Protein AF-A0A960UH60-F1 (afdb_monomer)

Structure (mmCIF, N/CA/C/O backbone):
data_AF-A0A960UH60-F1
#
_entry.id   AF-A0A960UH60-F1
#
loop_
_atom_site.group_PDB
_atom_site.id
_atom_site.type_symbol
_atom_site.label_atom_id
_atom_site.label_alt_id
_atom_site.label_comp_id
_atom_site.label_asym_id
_atom_site.label_entity_id
_atom_site.label_seq_id
_atom_site.pdbx_PDB_ins_code
_atom_site.Cartn_x
_atom_site.Cartn_y
_atom_site.Cartn_z
_atom_site.occupancy
_atom_site.B_iso_or_equiv
_atom_site.auth_seq_id
_atom_site.auth_comp_id
_atom_site.auth_asym_id
_atom_site.auth_atom_id
_atom_site.pdbx_PDB_model_num
ATOM 1 N N . MET A 1 1 ? 75.492 -1.995 9.303 1.00 36.91 1 MET A N 1
ATOM 2 C CA . MET A 1 1 ? 74.364 -1.458 10.101 1.00 36.91 1 MET A CA 1
ATOM 3 C C . MET A 1 1 ? 73.262 -1.035 9.140 1.00 36.91 1 MET A C 1
ATOM 5 O O . MET A 1 1 ? 73.448 -0.056 8.434 1.00 36.91 1 MET A O 1
ATOM 9 N N . ILE A 1 2 ? 72.169 -1.796 9.046 1.00 34.62 2 ILE A N 1
ATOM 10 C CA . ILE A 1 2 ? 71.056 -1.529 8.116 1.00 34.62 2 ILE A CA 1
ATOM 11 C C . ILE A 1 2 ? 69.836 -1.136 8.954 1.00 34.62 2 ILE A C 1
ATOM 13 O O . ILE A 1 2 ? 69.448 -1.869 9.859 1.00 34.62 2 ILE A O 1
ATOM 17 N N . ARG A 1 3 ? 69.278 0.052 8.695 1.00 46.59 3 ARG A N 1
ATOM 18 C CA . ARG A 1 3 ? 68.086 0.591 9.367 1.00 46.59 3 ARG A CA 1
ATOM 19 C C . ARG A 1 3 ? 66.871 0.384 8.462 1.00 46.59 3 ARG A C 1
ATOM 21 O O . ARG A 1 3 ? 66.821 0.969 7.386 1.00 46.59 3 ARG A O 1
ATOM 28 N N . PHE A 1 4 ? 65.899 -0.408 8.907 1.00 36.84 4 PHE A N 1
ATOM 29 C CA . PHE A 1 4 ? 64.590 -0.526 8.262 1.00 36.84 4 PHE A CA 1
ATOM 30 C C . PHE A 1 4 ? 63.657 0.572 8.791 1.00 36.84 4 PHE A C 1
ATOM 32 O O . PHE A 1 4 ? 63.508 0.731 10.002 1.00 36.84 4 PHE A O 1
ATOM 39 N N . ARG A 1 5 ? 63.050 1.350 7.889 1.00 52.09 5 ARG A N 1
ATOM 40 C CA . ARG A 1 5 ? 61.977 2.300 8.210 1.00 52.09 5 ARG A CA 1
ATOM 41 C C . ARG A 1 5 ? 60.635 1.621 7.952 1.00 52.09 5 ARG A C 1
ATOM 43 O O . ARG A 1 5 ? 60.398 1.134 6.852 1.00 52.09 5 ARG A O 1
ATOM 50 N N . LEU A 1 6 ? 59.784 1.593 8.972 1.00 39.56 6 LEU A N 1
ATOM 51 C CA . LEU A 1 6 ? 58.415 1.093 8.907 1.00 39.56 6 LEU A CA 1
ATOM 52 C C . LEU A 1 6 ? 57.520 2.193 8.310 1.00 39.56 6 LEU A C 1
ATOM 54 O O . LEU A 1 6 ? 57.426 3.278 8.881 1.00 39.56 6 LEU A O 1
ATOM 58 N N . ALA A 1 7 ? 56.902 1.937 7.156 1.00 50.19 7 ALA A N 1
ATOM 59 C CA . ALA A 1 7 ? 55.887 2.813 6.576 1.00 50.19 7 ALA A CA 1
ATOM 60 C C . ALA A 1 7 ? 54.503 2.356 7.059 1.00 50.19 7 ALA A C 1
ATOM 62 O O . ALA A 1 7 ? 54.082 1.235 6.782 1.00 50.19 7 ALA A O 1
ATOM 63 N N . LEU A 1 8 ? 53.818 3.219 7.808 1.00 46.91 8 LEU A N 1
ATOM 64 C CA . LEU A 1 8 ? 52.445 3.015 8.256 1.00 46.91 8 LEU A CA 1
ATOM 65 C C . LEU A 1 8 ? 51.498 3.373 7.100 1.00 46.91 8 LEU A C 1
ATOM 67 O O . LEU A 1 8 ? 51.346 4.547 6.769 1.00 46.91 8 LEU A O 1
ATOM 71 N N . PHE A 1 9 ? 50.877 2.375 6.472 1.00 51.97 9 PHE A N 1
ATOM 72 C CA . PHE A 1 9 ? 49.783 2.596 5.524 1.00 51.97 9 PHE A CA 1
ATOM 73 C C . PHE A 1 9 ? 48.477 2.766 6.306 1.00 51.97 9 PHE A C 1
ATOM 75 O O . PHE A 1 9 ? 47.955 1.806 6.866 1.00 51.97 9 PHE A O 1
ATOM 82 N N . ALA A 1 10 ? 47.951 3.990 6.350 1.00 53.03 10 ALA A N 1
ATOM 83 C CA . ALA A 1 10 ? 46.587 4.246 6.793 1.00 53.03 10 ALA A CA 1
ATOM 84 C C . ALA A 1 10 ? 45.628 3.886 5.647 1.00 53.03 10 ALA A C 1
ATOM 86 O O . ALA A 1 10 ? 45.515 4.623 4.667 1.00 53.03 10 ALA A O 1
ATOM 87 N N . THR A 1 11 ? 44.969 2.733 5.734 1.00 57.50 11 THR A N 1
ATOM 88 C CA . THR A 1 11 ? 43.892 2.351 4.817 1.00 57.50 11 THR A CA 1
ATOM 89 C C . THR A 1 11 ? 42.606 3.071 5.214 1.00 57.50 11 THR A C 1
ATOM 91 O O . THR A 1 11 ? 41.972 2.757 6.218 1.00 57.50 11 THR A O 1
ATOM 94 N N . LEU A 1 12 ? 42.215 4.058 4.408 1.00 56.78 12 LEU A N 1
ATOM 95 C CA . LEU A 1 12 ? 40.880 4.645 4.439 1.00 56.78 12 LEU A CA 1
ATOM 96 C C . LEU A 1 12 ? 39.902 3.599 3.880 1.00 56.78 12 LEU A C 1
ATOM 98 O O . LEU A 1 12 ? 39.851 3.376 2.671 1.00 56.78 12 LEU A O 1
ATOM 102 N N . ALA A 1 13 ? 39.176 2.905 4.755 1.00 56.91 13 ALA A N 1
ATOM 103 C CA . ALA A 1 13 ? 38.117 1.991 4.346 1.00 56.91 13 ALA A CA 1
ATOM 104 C C . ALA A 1 13 ? 36.943 2.810 3.788 1.00 56.91 13 ALA A C 1
ATOM 106 O O . ALA A 1 13 ? 36.141 3.362 4.540 1.00 56.91 13 ALA A O 1
ATOM 107 N N . LEU A 1 14 ? 36.860 2.913 2.460 1.00 57.56 14 LEU A N 1
ATOM 108 C CA . LEU A 1 14 ? 35.651 3.352 1.774 1.00 57.56 14 LEU A CA 1
ATOM 109 C C . LEU A 1 14 ? 34.595 2.268 2.029 1.00 57.56 14 LEU A C 1
ATOM 111 O O . LEU A 1 14 ? 34.681 1.170 1.480 1.00 57.56 14 LEU A O 1
ATOM 115 N N . VAL A 1 15 ? 33.648 2.538 2.925 1.00 60.16 15 VAL A N 1
ATOM 116 C CA . VAL A 1 15 ? 32.509 1.647 3.152 1.00 60.16 15 VAL A CA 1
ATOM 117 C C . VAL A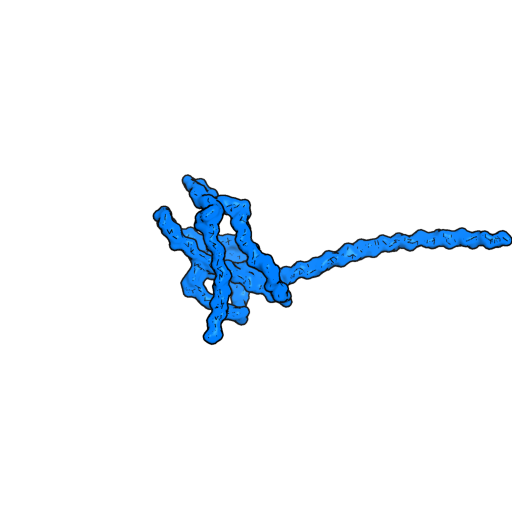 1 15 ? 31.684 1.658 1.869 1.00 60.16 15 VAL A C 1
ATOM 119 O O . VAL A 1 15 ? 30.989 2.626 1.572 1.00 60.16 15 VAL A O 1
ATOM 122 N N . TRP A 1 16 ? 31.824 0.605 1.065 1.00 58.47 16 TRP A N 1
ATOM 123 C CA . TRP A 1 16 ? 30.976 0.370 -0.093 1.00 58.47 16 TRP A CA 1
ATOM 124 C C . TRP A 1 16 ? 29.599 -0.023 0.432 1.00 58.47 16 TRP A C 1
ATOM 126 O O . TRP A 1 16 ? 29.351 -1.187 0.742 1.00 58.47 16 TRP A O 1
ATOM 136 N N . SER A 1 17 ? 28.705 0.950 0.581 1.00 60.72 17 SER A N 1
ATOM 137 C CA . SER A 1 17 ? 27.295 0.636 0.772 1.00 60.72 17 SER A CA 1
ATOM 138 C C . SER A 1 17 ? 26.781 0.037 -0.536 1.00 60.72 17 SER A C 1
ATOM 140 O O . SER A 1 17 ? 26.910 0.690 -1.577 1.00 60.72 17 SER A O 1
ATOM 142 N N . PRO A 1 18 ? 26.235 -1.191 -0.542 1.00 60.06 18 PRO A N 1
ATOM 143 C CA . PRO A 1 18 ? 25.518 -1.666 -1.713 1.00 60.06 18 PRO A CA 1
ATOM 144 C C . PRO A 1 18 ? 24.395 -0.666 -2.007 1.00 60.06 18 PRO A C 1
ATOM 146 O O . PRO A 1 18 ? 23.677 -0.243 -1.099 1.00 60.06 18 PRO A O 1
ATOM 149 N N . ALA A 1 19 ? 24.284 -0.235 -3.262 1.00 66.88 19 ALA A N 1
ATOM 150 C CA . ALA A 1 19 ? 23.143 0.559 -3.685 1.00 66.88 19 ALA A CA 1
ATOM 151 C C . ALA A 1 19 ? 21.892 -0.313 -3.513 1.00 66.88 19 ALA A C 1
ATOM 153 O O . ALA A 1 19 ? 21.798 -1.377 -4.122 1.00 66.88 19 ALA A O 1
ATOM 154 N N . HIS A 1 20 ? 20.973 0.102 -2.641 1.00 66.50 20 HIS A N 1
ATOM 155 C CA . HIS A 1 20 ? 19.649 -0.509 -2.579 1.00 66.50 20 HIS A CA 1
ATOM 156 C C . HIS A 1 20 ? 18.918 -0.197 -3.887 1.00 66.50 20 HIS A C 1
ATOM 158 O O . HIS A 1 20 ? 19.058 0.912 -4.408 1.00 66.50 20 HIS A O 1
ATOM 164 N N . ALA A 1 21 ? 18.161 -1.164 -4.407 1.00 76.38 21 ALA A N 1
ATOM 165 C CA . ALA A 1 21 ? 17.336 -0.956 -5.588 1.00 76.38 21 ALA A CA 1
ATOM 166 C C . ALA A 1 21 ? 16.431 0.268 -5.384 1.00 76.38 21 ALA A C 1
ATOM 168 O O . ALA A 1 21 ? 15.834 0.436 -4.313 1.00 76.38 21 ALA A O 1
ATOM 169 N N . ALA A 1 22 ? 16.341 1.133 -6.391 1.00 88.12 22 ALA A N 1
ATOM 170 C CA . ALA A 1 22 ? 15.445 2.274 -6.336 1.00 88.12 22 ALA A CA 1
ATOM 171 C C . ALA A 1 22 ? 14.010 1.747 -6.392 1.00 88.12 22 ALA A C 1
ATOM 173 O O . ALA A 1 22 ? 13.591 1.181 -7.400 1.00 88.12 22 ALA A O 1
ATOM 174 N N . LEU A 1 23 ? 13.267 1.905 -5.296 1.00 90.94 23 LEU A N 1
ATOM 175 C CA . LEU A 1 23 ? 11.894 1.435 -5.162 1.00 90.94 23 LEU A CA 1
ATOM 176 C C . LEU A 1 23 ? 10.939 2.626 -5.181 1.00 90.94 23 LEU A C 1
ATOM 178 O O . LEU A 1 23 ? 11.023 3.518 -4.339 1.00 90.94 23 LEU A O 1
ATOM 182 N N . SER A 1 24 ? 10.017 2.625 -6.134 1.00 93.25 24 SER A N 1
ATOM 183 C CA . SER A 1 24 ? 8.855 3.510 -6.146 1.00 93.25 24 SER A CA 1
ATOM 184 C C . SER A 1 24 ? 7.635 2.733 -5.671 1.00 93.25 24 SER A C 1
ATOM 186 O O . SER A 1 24 ? 7.401 1.612 -6.125 1.00 93.25 24 SER A O 1
ATOM 188 N N . VAL A 1 25 ? 6.864 3.342 -4.774 1.00 94.69 25 VAL A N 1
ATOM 189 C CA . VAL A 1 25 ? 5.633 2.777 -4.215 1.00 94.69 25 VAL A CA 1
ATOM 190 C C . VAL A 1 25 ? 4.515 3.789 -4.399 1.00 94.69 25 VAL A C 1
ATOM 192 O O . VAL A 1 25 ? 4.700 4.970 -4.104 1.00 94.69 25 VAL A O 1
ATOM 195 N N . TRP A 1 26 ? 3.373 3.329 -4.890 1.00 97.31 26 TRP A N 1
ATOM 196 C CA . TRP A 1 26 ? 2.144 4.114 -4.951 1.00 97.31 26 TRP A CA 1
ATOM 197 C C . TRP A 1 26 ? 0.937 3.210 -4.734 1.00 97.31 26 TRP A C 1
ATOM 199 O O . TRP A 1 26 ? 1.075 1.991 -4.622 1.00 97.31 26 TRP A O 1
ATOM 209 N N . ALA A 1 27 ? -0.245 3.810 -4.648 1.00 97.62 27 ALA A N 1
ATOM 210 C CA . ALA A 1 27 ? -1.483 3.078 -4.455 1.00 97.62 27 ALA A CA 1
ATOM 211 C C . ALA A 1 27 ? -2.537 3.448 -5.498 1.00 97.62 27 ALA A C 1
ATOM 213 O O . ALA A 1 27 ? -2.538 4.548 -6.052 1.00 97.62 27 ALA A O 1
ATOM 214 N N . LEU A 1 28 ? -3.434 2.501 -5.746 1.00 96.56 28 LEU A N 1
ATOM 215 C CA . LEU A 1 28 ? -4.557 2.598 -6.675 1.00 96.56 28 LEU A CA 1
ATOM 216 C C . LEU A 1 28 ? -5.842 2.161 -5.966 1.00 96.56 28 LEU A C 1
ATOM 218 O O . LEU A 1 28 ? -5.801 1.451 -4.958 1.00 96.56 28 LEU A O 1
ATOM 222 N N . GLY A 1 29 ? -6.986 2.525 -6.545 1.00 95.69 29 GLY A N 1
ATOM 223 C CA . GLY A 1 29 ? -8.260 1.906 -6.185 1.00 95.69 29 GLY A CA 1
ATOM 224 C C . GLY A 1 29 ? -8.274 0.414 -6.528 1.00 95.69 29 GLY A C 1
ATOM 225 O O . GLY A 1 29 ? -7.605 -0.032 -7.457 1.00 95.69 29 GLY A O 1
ATOM 226 N N . ASP A 1 30 ? -9.058 -0.367 -5.795 1.00 94.56 30 ASP A N 1
ATOM 227 C CA . ASP A 1 30 ? -9.217 -1.812 -6.009 1.00 94.56 30 ASP A CA 1
ATOM 228 C C . ASP A 1 30 ? -9.794 -2.177 -7.386 1.00 94.56 30 ASP A C 1
ATOM 230 O O . ASP A 1 30 ? -9.485 -3.234 -7.930 1.00 94.56 30 ASP A O 1
ATOM 234 N N . SER A 1 31 ? -10.585 -1.281 -7.972 1.00 94.06 31 SER A N 1
ATOM 235 C CA . SER A 1 31 ? -11.204 -1.460 -9.289 1.00 94.06 31 SER A CA 1
ATOM 236 C C . SER A 1 31 ? -10.287 -1.101 -10.468 1.00 94.06 31 SER A C 1
ATOM 238 O O . SER A 1 31 ? -10.649 -1.355 -11.617 1.00 94.06 31 SER A O 1
ATOM 240 N N . GLU A 1 32 ? -9.117 -0.511 -10.211 1.00 92.38 32 GLU A N 1
ATOM 241 C CA . GLU A 1 32 ? -8.160 -0.139 -11.255 1.00 92.38 32 GLU A CA 1
ATOM 242 C C . GLU A 1 32 ? -7.323 -1.346 -11.694 1.00 92.38 32 GLU A C 1
ATOM 244 O O . GLU A 1 32 ? -7.106 -2.293 -10.935 1.00 92.38 32 GLU A O 1
ATOM 249 N N . LYS A 1 33 ? -6.820 -1.324 -12.931 1.00 92.44 33 LYS A N 1
ATOM 250 C CA . LYS A 1 33 ? -5.862 -2.328 -13.409 1.00 92.44 33 LYS A CA 1
ATOM 251 C C . LYS A 1 33 ? -4.589 -1.663 -13.887 1.00 92.44 33 LYS A C 1
ATOM 253 O O . LYS A 1 33 ? -4.618 -0.750 -14.708 1.00 92.44 33 LYS A O 1
ATOM 258 N N . LEU A 1 34 ? -3.465 -2.135 -13.356 1.00 93.19 34 LEU A N 1
ATOM 259 C CA . LEU A 1 34 ? -2.151 -1.587 -13.643 1.00 93.19 34 LEU A CA 1
ATOM 260 C C . LEU A 1 34 ? -1.462 -2.431 -14.711 1.00 93.19 34 LEU A C 1
ATOM 262 O O . LEU A 1 34 ? -1.154 -3.590 -14.471 1.00 93.19 34 LEU A O 1
ATOM 266 N N . HIS A 1 35 ? -1.191 -1.854 -15.877 1.00 92.75 35 HIS A N 1
ATOM 267 C CA . HIS A 1 35 ? -0.365 -2.512 -16.889 1.00 92.75 35 HIS A CA 1
ATOM 268 C C . HIS A 1 35 ? 1.122 -2.510 -16.458 1.00 92.75 35 HIS A C 1
ATOM 270 O O . HIS A 1 35 ? 1.546 -1.555 -15.800 1.00 92.75 35 HIS A O 1
ATOM 276 N N . PRO A 1 36 ? 1.953 -3.511 -16.823 1.00 90.38 36 PRO A N 1
ATOM 277 C CA . PRO A 1 36 ? 3.356 -3.569 -16.387 1.00 90.38 36 PRO A CA 1
ATOM 278 C C . PRO A 1 36 ? 4.192 -2.320 -16.727 1.00 90.38 36 PRO A C 1
ATOM 280 O O . PRO A 1 36 ? 5.104 -1.949 -15.981 1.00 90.38 36 PRO A O 1
ATOM 283 N N . ASP A 1 37 ? 3.873 -1.648 -17.836 1.00 90.94 37 ASP A N 1
ATOM 284 C CA . ASP A 1 37 ? 4.557 -0.432 -18.299 1.00 90.94 37 ASP A CA 1
ATOM 285 C C . ASP A 1 37 ? 3.952 0.882 -17.768 1.00 90.94 37 ASP A C 1
ATOM 287 O O . ASP A 1 37 ? 4.483 1.956 -18.061 1.00 90.94 37 ASP A O 1
ATOM 291 N N . ALA A 1 38 ? 2.879 0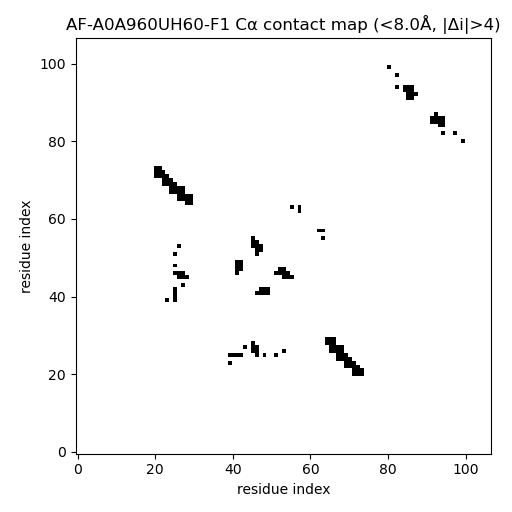.819 -16.969 1.00 92.69 38 ALA A N 1
ATOM 292 C CA . ALA A 1 38 ? 2.135 1.996 -16.527 1.00 92.69 38 ALA A CA 1
ATOM 293 C C . ALA A 1 38 ? 3.053 3.005 -15.826 1.00 92.69 38 ALA A C 1
ATOM 295 O O . ALA A 1 38 ? 3.921 2.622 -15.047 1.00 92.69 38 ALA A O 1
ATOM 296 N N . ALA A 1 39 ? 2.904 4.302 -16.080 1.00 92.12 39 ALA A N 1
ATOM 297 C CA . ALA A 1 39 ? 3.755 5.307 -15.444 1.00 92.12 39 ALA A CA 1
ATOM 298 C C . ALA A 1 39 ? 3.555 5.345 -13.916 1.00 92.12 39 ALA A C 1
ATOM 300 O O . ALA A 1 39 ? 2.492 4.997 -13.408 1.00 92.12 39 ALA A O 1
ATOM 301 N N . TYR A 1 40 ? 4.583 5.789 -13.185 1.00 94.00 40 TYR A N 1
ATOM 302 C CA . TYR A 1 40 ? 4.425 6.108 -11.766 1.00 94.00 40 TYR A CA 1
ATOM 303 C C . TYR A 1 40 ? 3.408 7.240 -11.609 1.00 94.00 40 TYR A C 1
ATOM 305 O O . TYR A 1 40 ? 3.513 8.267 -12.287 1.00 94.00 40 TYR A O 1
ATOM 313 N N . GLU A 1 41 ? 2.467 7.068 -10.687 1.00 95.12 41 GLU A N 1
ATOM 314 C CA . GLU A 1 41 ? 1.468 8.075 -10.367 1.00 95.12 41 GLU A CA 1
ATOM 315 C C . GLU A 1 41 ? 1.770 8.692 -8.999 1.00 95.12 41 GLU A C 1
ATOM 317 O O . GLU A 1 41 ? 1.683 8.041 -7.959 1.00 95.12 41 GLU A O 1
ATOM 322 N N . ALA A 1 42 ? 2.154 9.972 -9.001 1.00 96.69 42 ALA A N 1
ATOM 323 C CA . ALA A 1 42 ? 2.532 10.674 -7.777 1.00 96.69 42 ALA A CA 1
ATOM 324 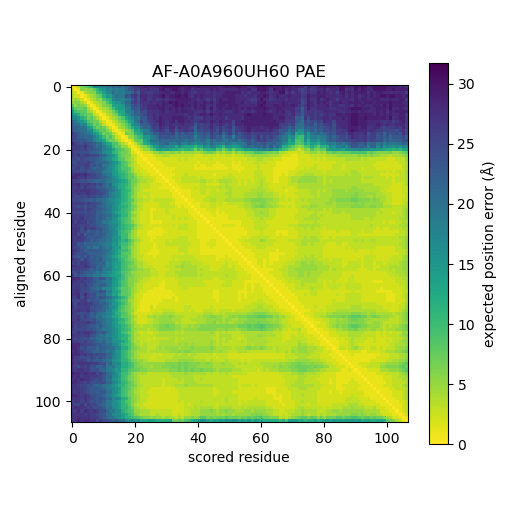C C . ALA A 1 42 ? 1.342 10.917 -6.839 1.00 96.69 42 ALA A C 1
ATOM 326 O O . ALA A 1 42 ? 1.531 11.008 -5.629 1.00 96.69 42 ALA A O 1
ATOM 327 N N . SER A 1 43 ? 0.132 11.033 -7.381 1.00 97.12 43 SER A N 1
ATOM 328 C CA . SER A 1 43 ? -1.103 11.179 -6.616 1.00 97.12 43 SER A CA 1
ATOM 329 C C . SER A 1 43 ? -2.320 10.855 -7.476 1.00 97.12 43 SER A C 1
ATOM 331 O O . SER A 1 43 ? -2.313 11.082 -8.685 1.00 97.12 43 SER A O 1
ATOM 333 N N . ASN A 1 44 ? -3.377 10.363 -6.835 1.00 95.94 44 ASN A N 1
ATOM 334 C CA . ASN A 1 44 ? -4.688 10.137 -7.433 1.00 95.94 44 ASN A CA 1
ATOM 335 C C . ASN A 1 44 ? -5.790 10.322 -6.381 1.00 95.94 44 ASN A C 1
ATOM 337 O O . ASN A 1 44 ? -5.557 10.848 -5.295 1.00 95.94 44 ASN A O 1
ATOM 341 N N . ARG A 1 45 ? -7.023 9.917 -6.698 1.00 95.31 45 ARG A N 1
ATOM 342 C CA . ARG A 1 45 ? -8.161 10.039 -5.774 1.00 95.31 45 ARG A CA 1
ATOM 343 C C . ARG A 1 45 ? -7.972 9.262 -4.460 1.00 95.31 45 ARG A C 1
ATOM 345 O O . ARG A 1 45 ? -8.577 9.642 -3.462 1.00 95.31 45 ARG A O 1
ATOM 352 N N . PHE A 1 46 ? -7.194 8.183 -4.471 1.00 96.50 46 PHE A N 1
ATOM 353 C CA . PHE A 1 46 ? -6.971 7.308 -3.319 1.00 96.50 46 PHE A CA 1
ATOM 354 C C . PHE A 1 46 ? -5.612 7.550 -2.658 1.00 96.50 46 PHE A C 1
ATOM 356 O O . PHE A 1 46 ? -5.496 7.343 -1.456 1.00 96.50 46 PHE A O 1
ATOM 363 N N . TRP A 1 47 ? -4.608 7.984 -3.423 1.00 97.75 47 TRP A N 1
ATOM 364 C CA . TRP A 1 47 ? -3.203 8.086 -3.028 1.00 97.75 47 TRP A CA 1
ATOM 365 C C . TRP A 1 47 ? -2.686 9.525 -3.052 1.00 97.75 47 TRP A C 1
ATOM 367 O O . TRP A 1 47 ? -2.834 10.235 -4.047 1.00 97.75 47 TRP A O 1
ATOM 377 N N . ASP A 1 48 ? -1.974 9.918 -2.002 1.00 97.94 48 ASP A N 1
ATOM 378 C CA . ASP A 1 48 ? -1.128 11.110 -1.990 1.00 97.94 48 ASP A CA 1
ATOM 379 C C . ASP A 1 48 ? 0.330 10.703 -1.752 1.00 97.94 48 ASP A C 1
ATOM 381 O O . ASP A 1 48 ? 0.720 10.377 -0.631 1.00 97.94 48 ASP A O 1
ATOM 385 N N . GLY A 1 49 ? 1.157 10.749 -2.799 1.00 96.81 49 GLY A N 1
ATOM 386 C CA . GLY A 1 49 ? 2.576 10.404 -2.718 1.00 96.81 49 GLY A CA 1
ATOM 387 C C . GLY A 1 49 ? 3.439 11.427 -1.984 1.00 96.81 49 GLY A C 1
ATOM 388 O O . GLY A 1 49 ? 4.563 11.095 -1.614 1.00 96.81 49 GLY A O 1
ATOM 389 N N . GLY A 1 50 ? 2.939 12.641 -1.727 1.00 96.81 50 GLY A N 1
ATOM 390 C CA . GLY A 1 50 ? 3.637 13.625 -0.897 1.00 96.81 50 GLY A CA 1
ATOM 391 C C . GLY A 1 50 ? 3.619 13.246 0.585 1.00 96.81 50 GLY A C 1
ATOM 392 O O . GLY A 1 50 ? 4.600 13.467 1.294 1.00 96.81 50 GLY A O 1
ATOM 393 N N . THR A 1 51 ? 2.520 12.642 1.040 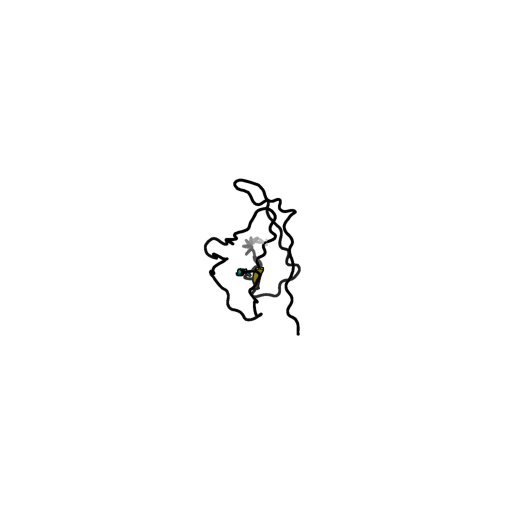1.00 97.38 51 THR A N 1
ATOM 394 C CA . THR A 1 51 ? 2.343 12.160 2.421 1.00 97.38 51 THR A CA 1
ATOM 395 C C . THR A 1 51 ? 2.457 10.640 2.553 1.00 97.38 51 THR A C 1
ATOM 397 O O . THR A 1 51 ? 2.504 10.131 3.669 1.00 97.38 51 THR A O 1
ATOM 400 N N . GLN A 1 52 ? 2.528 9.925 1.428 1.00 96.00 52 GLN A N 1
ATOM 401 C CA . GLN A 1 52 ? 2.475 8.466 1.333 1.00 96.00 52 GLN A CA 1
ATOM 402 C C . GLN A 1 52 ? 1.224 7.876 1.997 1.00 96.00 52 GLN A C 1
ATOM 404 O O . GLN A 1 52 ? 1.289 6.865 2.699 1.00 96.00 52 GLN A O 1
ATOM 409 N N . THR A 1 53 ? 0.077 8.529 1.796 1.00 97.12 53 THR A N 1
ATOM 410 C CA . THR A 1 53 ? -1.184 8.144 2.437 1.00 97.12 53 THR A CA 1
ATOM 411 C C . THR A 1 53 ? -2.205 7.618 1.442 1.00 97.12 53 THR A C 1
ATOM 413 O O . THR A 1 53 ? -2.339 8.124 0.327 1.00 97.12 53 THR A O 1
ATOM 416 N N . VAL A 1 54 ? -2.955 6.605 1.884 1.00 97.31 54 VAL A N 1
ATOM 417 C CA . VAL A 1 54 ? -4.165 6.130 1.212 1.00 97.31 54 VAL A CA 1
ATOM 418 C C . VAL A 1 54 ? -5.381 6.612 1.994 1.00 97.31 54 VAL A C 1
ATOM 420 O O . VAL A 1 54 ? -5.432 6.458 3.215 1.00 97.31 54 VAL A O 1
ATOM 423 N N . GLN A 1 55 ? -6.364 7.180 1.300 1.00 96.00 55 GLN A N 1
ATOM 424 C CA . GLN A 1 55 ? -7.636 7.597 1.890 1.00 96.00 55 GLN A CA 1
ATOM 425 C C . GLN A 1 55 ? -8.774 6.707 1.391 1.00 96.00 55 GLN A C 1
ATOM 427 O O . GLN A 1 55 ? -9.022 6.604 0.191 1.00 96.00 55 GLN A O 1
ATOM 432 N N . LEU A 1 56 ? -9.482 6.084 2.336 1.00 95.38 56 LEU A N 1
ATOM 433 C CA . LEU A 1 56 ? -10.604 5.181 2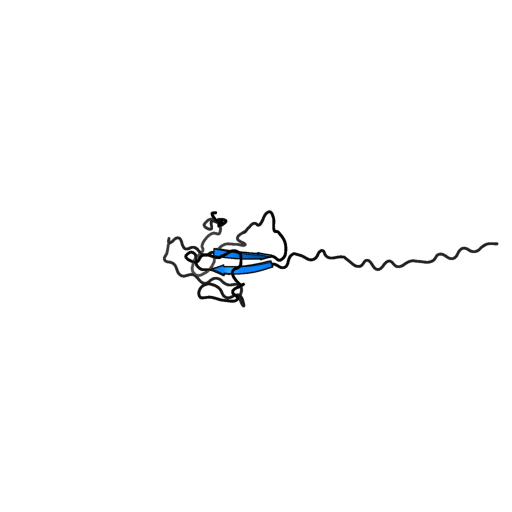.086 1.00 95.38 56 LEU A CA 1
ATOM 434 C C . LEU A 1 56 ? -11.807 5.587 2.939 1.00 95.38 56 LEU A C 1
ATOM 436 O O . LEU A 1 56 ? -11.661 6.103 4.048 1.00 95.38 56 LEU A O 1
ATOM 440 N N . HIS A 1 57 ? -13.003 5.305 2.434 1.00 94.38 57 HIS A N 1
ATOM 441 C CA . HIS A 1 57 ? -14.257 5.516 3.147 1.00 94.38 57 HIS A CA 1
ATOM 442 C C . HIS A 1 57 ? -15.071 4.231 3.096 1.00 94.38 57 HIS A C 1
ATOM 444 O O . HIS A 1 57 ? -15.337 3.729 2.010 1.00 94.38 57 HIS A O 1
ATOM 450 N N . ALA A 1 58 ? -15.469 3.733 4.263 1.00 94.56 58 ALA A N 1
ATOM 451 C CA . ALA A 1 58 ? -16.220 2.494 4.398 1.00 94.56 58 ALA A CA 1
ATOM 452 C C . ALA A 1 58 ? -17.228 2.589 5.551 1.00 94.56 58 ALA A C 1
ATOM 454 O O . ALA A 1 58 ? -17.078 3.396 6.479 1.00 94.56 58 ALA A O 1
ATOM 455 N N . ALA A 1 59 ? -18.255 1.753 5.501 1.00 95.81 59 ALA A N 1
ATOM 456 C CA . ALA A 1 59 ? -19.182 1.522 6.593 1.00 95.81 59 ALA A CA 1
ATOM 457 C C . ALA A 1 59 ? -18.581 0.579 7.651 1.00 95.81 59 ALA A C 1
ATOM 459 O O . ALA A 1 59 ? -17.585 -0.116 7.447 1.00 95.81 59 ALA A O 1
ATOM 460 N N . ARG A 1 60 ? -19.217 0.522 8.827 1.00 94.25 60 ARG A N 1
ATOM 461 C CA . ARG A 1 60 ? -18.846 -0.458 9.855 1.00 94.25 60 ARG A CA 1
ATOM 462 C C . ARG A 1 60 ? -19.095 -1.875 9.329 1.00 94.25 60 AR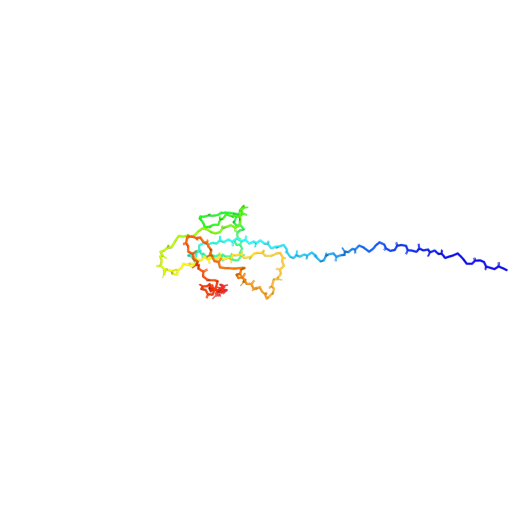G A C 1
ATOM 464 O O . ARG A 1 60 ? -20.195 -2.154 8.862 1.00 94.25 60 ARG A O 1
ATOM 471 N N . ASN A 1 61 ? -18.118 -2.762 9.524 1.00 95.00 61 ASN A N 1
ATOM 472 C CA . ASN A 1 61 ? -18.131 -4.162 9.076 1.00 95.00 61 ASN A CA 1
ATOM 473 C C . ASN A 1 61 ? -18.126 -4.343 7.546 1.00 95.00 61 ASN A C 1
ATOM 475 O O . ASN A 1 61 ? -18.483 -5.415 7.064 1.00 95.00 61 ASN A O 1
ATOM 479 N N . GLU A 1 62 ? -17.742 -3.318 6.788 1.00 97.00 62 GLU A N 1
ATOM 480 C CA . GLU A 1 62 ? -17.487 -3.438 5.355 1.00 97.00 62 GLU A CA 1
ATOM 481 C C . GLU A 1 62 ? -16.050 -3.912 5.105 1.00 97.00 62 GLU A C 1
ATOM 483 O O . GLU A 1 62 ? -15.125 -3.518 5.817 1.00 97.00 62 GLU A O 1
ATOM 488 N N . VAL A 1 63 ? -15.873 -4.744 4.078 1.00 96.31 63 VAL A N 1
ATOM 489 C CA . VAL A 1 63 ? -14.555 -5.047 3.516 1.00 96.31 63 VAL A CA 1
ATOM 490 C C . VAL A 1 63 ? -14.311 -4.057 2.385 1.00 96.31 63 VAL A C 1
ATOM 492 O O . VAL A 1 63 ? -15.065 -4.035 1.417 1.00 96.31 63 VAL A O 1
ATOM 495 N N . ILE A 1 64 ? -13.265 -3.250 2.517 1.00 97.06 64 ILE A N 1
ATOM 496 C CA . ILE A 1 64 ? -12.797 -2.329 1.482 1.00 97.06 64 ILE A CA 1
ATOM 497 C C . ILE A 1 64 ? -11.363 -2.687 1.110 1.00 97.06 64 ILE A C 1
ATOM 499 O O . ILE A 1 64 ? -10.586 -3.116 1.965 1.00 97.06 64 ILE A O 1
ATOM 503 N N . ALA A 1 65 ? -11.016 -2.504 -0.158 1.00 96.75 65 ALA A N 1
ATOM 504 C CA . ALA A 1 65 ? -9.700 -2.816 -0.684 1.00 96.7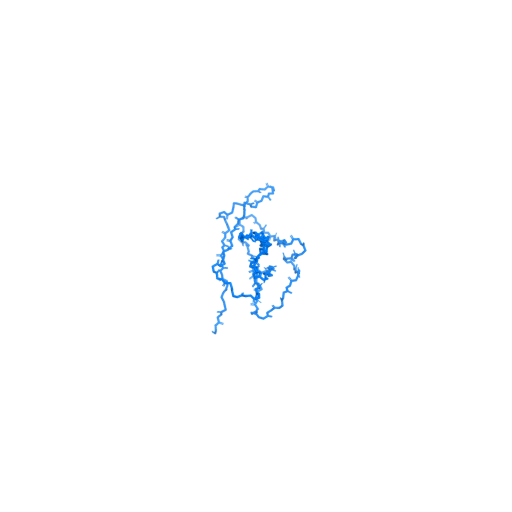5 65 ALA A CA 1
ATOM 505 C C . ALA A 1 65 ? -9.081 -1.610 -1.399 1.00 96.75 65 ALA A C 1
ATOM 507 O O . ALA A 1 65 ? -9.752 -0.652 -1.784 1.00 96.75 65 ALA A O 1
ATOM 508 N N . PHE A 1 66 ? -7.770 -1.685 -1.574 1.00 96.94 66 PHE A N 1
ATOM 509 C CA . PHE A 1 66 ? -6.974 -0.839 -2.451 1.00 96.94 66 PHE A CA 1
ATOM 510 C C . PHE A 1 66 ? -5.769 -1.663 -2.904 1.00 96.94 66 PHE A C 1
ATOM 512 O O . PHE A 1 66 ? -5.471 -2.708 -2.322 1.00 96.94 66 PHE A O 1
ATOM 519 N N . GLN A 1 67 ? -5.071 -1.204 -3.934 1.00 96.19 67 GLN A N 1
ATOM 520 C CA . GLN A 1 67 ? -3.888 -1.886 -4.450 1.00 96.19 67 GLN A CA 1
ATOM 521 C C . GLN A 1 67 ? -2.630 -1.086 -4.122 1.00 96.19 67 GLN A C 1
ATOM 523 O O . GLN A 1 67 ? -2.635 0.142 -4.210 1.00 96.19 67 GLN A O 1
ATOM 528 N N . VAL A 1 68 ? -1.542 -1.782 -3.781 1.00 95.69 68 VAL A N 1
ATOM 529 C CA . VAL A 1 68 ? -0.195 -1.205 -3.662 1.00 95.69 68 VAL A CA 1
ATOM 530 C C . VAL A 1 68 ? 0.615 -1.635 -4.874 1.00 95.69 68 VAL A C 1
ATOM 532 O O . VAL A 1 68 ? 0.775 -2.826 -5.134 1.00 95.69 68 VAL A O 1
ATOM 535 N N . ALA A 1 69 ? 1.153 -0.662 -5.596 1.00 95.50 69 ALA A N 1
ATOM 536 C CA . ALA A 1 69 ? 2.012 -0.885 -6.742 1.00 95.50 69 ALA A CA 1
ATOM 537 C C . ALA A 1 69 ? 3.472 -0.616 -6.375 1.00 95.50 69 ALA A C 1
ATOM 539 O O . ALA A 1 69 ? 3.798 0.378 -5.721 1.00 95.50 69 ALA A O 1
ATOM 540 N N . LEU A 1 70 ? 4.351 -1.514 -6.817 1.00 94.06 70 LEU A N 1
ATOM 541 C CA . LEU A 1 70 ? 5.791 -1.434 -6.608 1.00 94.06 70 LEU A CA 1
ATOM 542 C C . LEU A 1 70 ? 6.488 -1.397 -7.966 1.00 94.06 70 LEU A C 1
ATOM 544 O O . LEU A 1 70 ? 6.235 -2.235 -8.831 1.00 94.06 70 LEU A O 1
ATOM 548 N N . ARG A 1 71 ? 7.415 -0.457 -8.139 1.00 93.19 71 ARG A N 1
ATOM 549 C CA . ARG A 1 71 ? 8.344 -0.442 -9.270 1.00 93.19 71 ARG A CA 1
ATOM 550 C C . ARG A 1 71 ? 9.762 -0.368 -8.761 1.00 93.19 71 ARG A C 1
ATOM 552 O O . ARG A 1 71 ? 10.082 0.505 -7.962 1.00 93.19 71 ARG A O 1
ATOM 559 N N . SER A 1 72 ? 10.609 -1.237 -9.290 1.00 92.94 72 SER A N 1
ATOM 560 C CA . SER A 1 72 ? 12.034 -1.220 -9.017 1.00 92.94 72 SER A CA 1
ATOM 561 C C . SER A 1 72 ? 12.841 -1.175 -10.308 1.00 92.94 72 SER A C 1
ATOM 563 O O . SER A 1 72 ? 12.392 -1.655 -11.348 1.00 92.94 72 SER A O 1
ATOM 565 N N . ASP A 1 73 ? 14.024 -0.572 -10.237 1.00 92.12 73 ASP A N 1
ATOM 566 C CA . ASP A 1 73 ? 15.051 -0.632 -11.279 1.00 92.12 73 ASP A CA 1
ATOM 567 C C . ASP A 1 73 ? 15.801 -1.978 -11.306 1.00 92.12 73 ASP A C 1
ATOM 569 O O . ASP A 1 73 ? 16.607 -2.226 -12.205 1.00 92.12 73 ASP A O 1
ATOM 573 N N . GLN A 1 74 ? 15.524 -2.859 -10.343 1.00 91.50 74 GLN A N 1
ATOM 574 C CA . GLN A 1 74 ? 16.081 -4.201 -10.242 1.00 91.50 74 GLN A CA 1
ATOM 575 C C . GLN A 1 74 ? 14.975 -5.233 -10.006 1.00 91.50 74 GLN A C 1
ATOM 577 O O . GLN A 1 74 ? 13.876 -4.921 -9.553 1.00 91.50 74 GLN A O 1
ATOM 582 N N . ALA A 1 75 ? 15.270 -6.497 -10.311 1.00 89.94 75 ALA A N 1
ATOM 583 C CA . ALA A 1 75 ? 14.370 -7.590 -9.971 1.00 89.94 75 ALA A CA 1
ATOM 584 C C . ALA A 1 75 ? 14.292 -7.741 -8.444 1.00 89.94 75 ALA A C 1
ATOM 586 O O . ALA A 1 75 ? 15.316 -7.886 -7.775 1.00 89.94 75 ALA A O 1
ATOM 587 N N . LEU A 1 76 ? 13.074 -7.735 -7.906 1.00 88.12 76 LEU A N 1
ATOM 588 C CA . LEU A 1 76 ? 12.817 -8.001 -6.496 1.00 88.12 76 LEU A CA 1
ATOM 589 C C . LEU A 1 76 ? 12.454 -9.476 -6.306 1.00 88.12 76 LEU A C 1
ATOM 591 O O . LEU A 1 76 ? 11.734 -10.058 -7.115 1.00 88.12 76 LEU A O 1
ATOM 595 N N . ALA A 1 77 ? 12.926 -10.068 -5.215 1.00 88.12 77 ALA A N 1
ATOM 596 C CA . ALA A 1 77 ? 12.539 -11.401 -4.772 1.00 88.12 77 ALA A CA 1
ATOM 597 C C . ALA A 1 77 ? 12.092 -11.328 -3.309 1.00 88.12 77 ALA A C 1
ATOM 599 O O . ALA A 1 77 ? 12.630 -10.520 -2.555 1.00 88.12 77 ALA A O 1
ATOM 600 N N . ASN A 1 78 ? 11.151 -12.191 -2.913 1.00 88.06 78 ASN A N 1
ATOM 601 C CA . ASN A 1 78 ? 10.639 -12.286 -1.538 1.00 88.06 78 ASN A CA 1
ATOM 602 C C . ASN A 1 78 ? 10.102 -10.943 -1.002 1.00 88.06 78 ASN A C 1
ATOM 604 O O . ASN A 1 78 ? 10.510 -10.477 0.059 1.00 88.06 78 ASN A O 1
ATOM 608 N N . VAL A 1 79 ? 9.240 -10.280 -1.778 1.00 88.69 79 VAL A N 1
ATOM 609 C CA . VAL A 1 79 ? 8.597 -9.032 -1.348 1.00 88.69 79 VAL A CA 1
ATOM 610 C C . VAL A 1 79 ? 7.468 -9.363 -0.379 1.00 88.69 79 VAL A C 1
ATOM 612 O O . VAL A 1 79 ? 6.477 -9.966 -0.783 1.00 88.69 79 VAL A O 1
ATOM 615 N N . ASP A 1 80 ? 7.609 -8.913 0.865 1.00 90.00 80 ASP A N 1
ATOM 616 C CA . ASP A 1 80 ? 6.591 -9.035 1.906 1.00 90.00 80 ASP A CA 1
ATOM 617 C C . ASP A 1 80 ? 5.995 -7.663 2.246 1.00 90.00 80 ASP A C 1
ATOM 619 O O . ASP A 1 80 ? 6.715 -6.669 2.384 1.00 90.00 80 ASP A O 1
ATOM 623 N N . LEU A 1 81 ? 4.673 -7.615 2.427 1.00 89.88 81 LEU A N 1
ATOM 624 C CA . LEU A 1 81 ? 3.976 -6.474 3.020 1.00 89.88 81 LEU A CA 1
ATOM 625 C C . LEU A 1 81 ? 3.595 -6.838 4.453 1.00 89.88 81 LEU A C 1
ATOM 627 O O . LEU A 1 81 ? 2.868 -7.801 4.687 1.00 89.88 81 LEU A O 1
ATOM 631 N N . VAL A 1 82 ? 4.091 -6.060 5.414 1.00 91.94 82 VAL A N 1
ATOM 632 C CA . VAL A 1 82 ? 3.877 -6.307 6.842 1.00 91.94 82 VAL A CA 1
ATOM 633 C C . VAL A 1 82 ? 3.211 -5.081 7.465 1.00 91.94 82 VAL A C 1
ATOM 635 O O . VAL A 1 82 ? 3.810 -4.001 7.448 1.00 91.94 82 VAL A O 1
ATOM 638 N N . PRO A 1 83 ? 1.997 -5.210 8.034 1.00 93.25 83 PRO A N 1
ATOM 639 C CA . PRO A 1 83 ? 1.404 -4.148 8.833 1.00 93.25 83 PRO A CA 1
ATOM 640 C C . PRO A 1 83 ? 2.328 -3.776 9.993 1.00 93.25 83 PRO A C 1
ATOM 642 O O . PRO A 1 83 ? 2.798 -4.640 10.733 1.00 93.25 83 PRO A O 1
ATOM 645 N N . THR A 1 84 ? 2.570 -2.483 10.183 1.00 94.06 84 THR A N 1
ATOM 646 C CA . THR A 1 84 ? 3.395 -1.985 11.294 1.00 94.06 84 THR A CA 1
ATOM 647 C C . THR A 1 84 ? 2.605 -1.822 12.594 1.00 94.06 84 THR A C 1
ATOM 649 O O . THR A 1 84 ? 3.201 -1.629 13.653 1.00 94.06 84 THR A O 1
ATOM 652 N N . GLY A 1 85 ? 1.275 -1.921 12.533 1.00 95.94 85 GLY A N 1
ATOM 653 C CA . GLY A 1 85 ? 0.385 -1.854 13.684 1.00 95.94 85 GLY A CA 1
ATOM 654 C C . GLY A 1 85 ? -1.088 -1.800 13.287 1.00 95.94 85 GLY A C 1
ATOM 655 O O . GLY A 1 85 ? -1.435 -1.867 12.108 1.00 95.94 85 GLY A O 1
ATOM 656 N N . ASP A 1 86 ? -1.943 -1.675 14.298 1.00 97.31 86 ASP A N 1
ATOM 657 C CA . ASP A 1 86 ? -3.386 -1.501 14.134 1.00 97.31 86 ASP A CA 1
ATOM 658 C C . ASP A 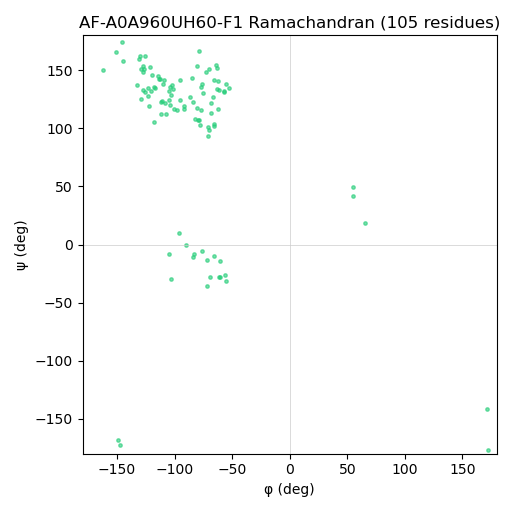1 86 ? -3.721 -0.114 13.566 1.00 97.31 86 ASP A C 1
ATOM 660 O O . ASP A 1 86 ? -3.040 0.877 13.856 1.00 97.31 86 ASP A O 1
ATOM 664 N N . PHE A 1 87 ? -4.834 -0.004 12.837 1.00 95.19 87 PHE A N 1
ATOM 665 C CA . PHE A 1 87 ? -5.397 1.309 12.531 1.00 95.19 87 PHE A CA 1
ATOM 666 C C . PHE A 1 87 ? -6.095 1.866 13.769 1.00 95.19 87 PHE A C 1
ATOM 668 O O . PHE A 1 87 ? -6.930 1.199 14.387 1.00 95.19 87 PHE A O 1
ATOM 675 N N . THR A 1 88 ? -5.771 3.110 14.112 1.00 95.75 88 THR A N 1
ATOM 676 C CA . THR A 1 88 ? -6.270 3.786 15.313 1.00 95.75 88 THR A CA 1
ATOM 677 C C . THR A 1 88 ? -7.016 5.068 14.960 1.00 95.75 88 THR A C 1
ATOM 679 O O . THR A 1 88 ? -6.775 5.697 13.931 1.00 95.75 88 THR A O 1
ATOM 682 N N . GLY A 1 89 ? -7.958 5.447 15.820 1.00 92.81 89 GLY A N 1
ATOM 683 C CA . GLY A 1 89 ? -8.820 6.611 15.654 1.00 92.81 89 GLY A CA 1
ATOM 684 C C . GLY A 1 89 ? -9.914 6.602 16.726 1.00 92.81 89 GLY A C 1
ATOM 685 O O . GLY A 1 89 ? -9.655 6.182 17.853 1.00 92.81 89 GLY A O 1
ATOM 686 N N . PRO A 1 90 ? -11.160 6.991 16.402 1.00 92.94 90 PRO A N 1
ATOM 687 C CA . PRO A 1 90 ? -12.302 6.838 17.314 1.00 92.94 90 PRO A CA 1
ATOM 688 C C . PRO A 1 90 ? -12.604 5.379 17.715 1.00 92.94 90 PRO A C 1
ATOM 690 O O . PRO A 1 90 ? -13.362 5.139 18.651 1.00 92.94 90 PRO A O 1
ATOM 693 N N . GLY A 1 91 ? -12.028 4.411 16.999 1.00 94.06 91 GLY A N 1
ATOM 694 C CA . GLY A 1 91 ? -11.984 2.993 17.340 1.00 94.06 91 GLY A CA 1
ATOM 695 C C . GLY A 1 91 ? -10.683 2.368 16.830 1.00 94.06 91 GLY A C 1
ATOM 696 O O . GLY A 1 91 ? -9.812 3.078 16.323 1.00 94.06 91 GLY A O 1
ATOM 697 N N . THR A 1 92 ? -10.574 1.045 16.939 1.00 96.25 92 THR A N 1
ATOM 698 C CA . THR A 1 92 ? -9.396 0.284 16.503 1.00 96.25 92 THR A CA 1
ATOM 699 C C . THR A 1 92 ? -9.798 -0.776 15.486 1.00 96.25 92 THR A C 1
ATOM 701 O O . THR A 1 92 ? -10.767 -1.504 15.708 1.00 96.25 92 THR A O 1
ATOM 704 N N . ILE A 1 93 ? -9.037 -0.887 14.397 1.00 96.25 93 ILE A N 1
ATOM 705 C CA . ILE A 1 93 ? -9.094 -2.022 13.471 1.00 96.25 93 ILE A CA 1
ATOM 706 C C . ILE A 1 93 ? -7.776 -2.773 13.625 1.00 96.25 93 ILE A C 1
ATOM 708 O O . ILE A 1 93 ? -6.717 -2.242 13.296 1.00 96.25 93 ILE A O 1
ATOM 712 N N . ALA A 1 94 ? -7.855 -3.992 14.159 1.00 97.44 94 ALA A N 1
ATOM 713 C CA . ALA A 1 94 ? -6.682 -4.825 14.385 1.00 97.44 94 ALA A CA 1
ATOM 714 C C . ALA A 1 94 ? -5.980 -5.162 13.063 1.00 97.44 9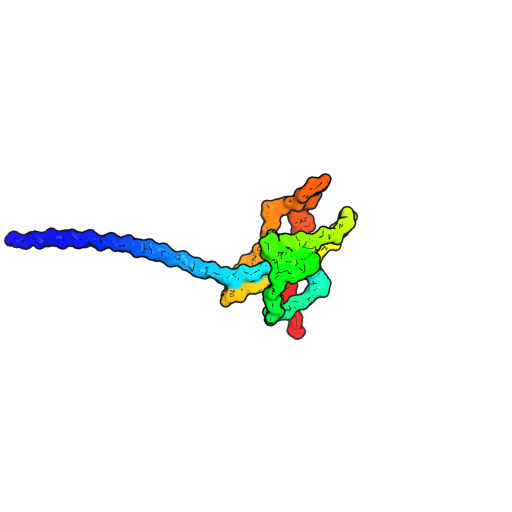4 ALA A C 1
ATOM 716 O O . ALA A 1 94 ? -6.649 -5.501 12.085 1.00 97.44 94 ALA A O 1
ATOM 717 N N . ALA A 1 95 ? -4.646 -5.158 13.061 1.00 96.81 95 ALA A N 1
ATOM 718 C CA . ALA A 1 95 ? -3.828 -5.565 11.918 1.00 96.81 95 ALA A CA 1
ATOM 719 C C . ALA A 1 95 ? -4.143 -6.997 11.442 1.00 96.81 95 ALA A C 1
ATOM 721 O O . ALA A 1 95 ? -3.983 -7.315 10.271 1.00 96.81 95 ALA A O 1
ATOM 722 N N . ALA A 1 96 ? -4.644 -7.850 12.340 1.00 96.50 96 ALA A N 1
ATOM 723 C CA . ALA A 1 96 ? -5.095 -9.206 12.026 1.00 96.50 96 ALA A CA 1
ATOM 724 C C . ALA A 1 96 ? -6.330 -9.266 11.102 1.00 96.50 96 ALA A C 1
ATOM 726 O O . ALA A 1 96 ? -6.680 -10.348 10.648 1.00 96.50 96 ALA A O 1
ATOM 727 N N . ASN A 1 97 ? -6.993 -8.133 10.842 1.00 96.94 97 ASN A N 1
ATOM 728 C CA . ASN A 1 97 ? -8.102 -8.025 9.889 1.00 96.94 97 ASN A CA 1
ATOM 729 C C . ASN A 1 97 ? -7.645 -7.539 8.498 1.00 96.94 97 ASN A C 1
ATOM 731 O O . ASN A 1 97 ? -8.486 -7.140 7.695 1.00 96.94 97 ASN A O 1
ATOM 735 N N . LEU A 1 98 ? -6.334 -7.476 8.241 1.00 95.69 98 LEU A N 1
ATOM 736 C CA . LEU A 1 98 ? -5.771 -7.095 6.948 1.00 95.69 98 LEU A CA 1
ATOM 737 C C . LEU A 1 98 ? -5.287 -8.355 6.238 1.00 95.69 98 LEU A C 1
ATOM 739 O O . LEU A 1 98 ? -4.476 -9.102 6.784 1.00 95.69 98 LEU A O 1
ATOM 743 N N . ASP A 1 99 ? -5.722 -8.520 4.995 1.00 95.31 99 ASP A N 1
ATOM 744 C CA . ASP A 1 99 ? -5.256 -9.571 4.101 1.00 95.31 99 ASP A CA 1
ATOM 745 C C . ASP A 1 99 ? -4.492 -8.957 2.922 1.00 95.31 99 ASP A C 1
ATOM 747 O O . ASP A 1 99 ? -4.865 -7.904 2.398 1.00 95.31 99 ASP A O 1
ATOM 751 N N . PHE A 1 100 ? -3.420 -9.626 2.494 1.00 94.44 100 PHE A N 1
ATOM 752 C CA . PHE A 1 100 ? -2.595 -9.210 1.360 1.00 94.44 100 PHE A CA 1
ATOM 753 C C . PHE A 1 100 ? -2.639 -10.261 0.260 1.00 94.44 100 PHE A C 1
ATOM 755 O O . PHE A 1 100 ? -2.478 -11.456 0.511 1.00 94.44 100 PHE A O 1
ATOM 762 N N . TYR A 1 101 ? -2.798 -9.794 -0.975 1.00 92.81 101 TYR A N 1
ATOM 763 C CA . TYR A 1 101 ? -2.853 -10.637 -2.160 1.00 92.81 101 TYR A CA 1
ATOM 764 C C . TYR A 1 101 ? -1.932 -10.062 -3.231 1.00 92.81 101 TYR A C 1
ATOM 766 O O . TYR A 1 101 ? -1.911 -8.853 -3.455 1.00 92.81 101 TYR A O 1
ATOM 774 N N . LEU A 1 102 ? -1.174 -10.934 -3.897 1.00 92.06 102 LEU A N 1
ATOM 775 C CA . LEU A 1 102 ? -0.396 -10.556 -5.070 1.00 92.06 102 LEU A CA 1
ATOM 776 C C . LEU A 1 102 ? -1.299 -10.619 -6.306 1.00 92.06 102 LEU A C 1
ATOM 778 O O . LEU A 1 102 ? -1.867 -11.674 -6.596 1.00 92.06 102 LEU A O 1
ATOM 782 N N . GLU A 1 103 ? -1.426 -9.506 -7.032 1.00 90.88 103 GLU A N 1
ATOM 783 C CA . GLU A 1 103 ? -2.070 -9.507 -8.348 1.00 90.88 103 GLU A CA 1
ATOM 784 C C . GLU A 1 103 ? -1.115 -10.077 -9.408 1.00 90.88 103 GLU A C 1
ATOM 786 O O . GLU A 1 103 ? 0.067 -9.730 -9.454 1.00 90.88 103 GLU A O 1
ATOM 791 N N . TYR A 1 104 ? -1.642 -10.948 -10.271 1.00 90.31 104 TYR A N 1
ATOM 792 C CA . TYR A 1 104 ? -0.910 -11.565 -11.376 1.00 90.31 104 TYR A CA 1
ATOM 793 C C . TYR A 1 104 ? -1.481 -11.112 -12.716 1.00 90.31 104 TYR A C 1
ATOM 795 O O . TYR A 1 104 ? -2.694 -10.971 -12.875 1.00 90.31 104 TYR A O 1
ATOM 803 N N . PHE A 1 105 ? -0.601 -10.965 -13.703 1.00 88.88 105 PHE A N 1
ATOM 804 C CA . PHE A 1 105 ? -0.998 -10.856 -15.101 1.00 88.88 105 PHE A CA 1
ATOM 805 C C . PHE A 1 105 ? -1.374 -12.240 -15.636 1.00 88.88 105 PHE A C 1
ATOM 807 O O . PHE A 1 105 ? -0.702 -13.225 -15.331 1.00 88.88 105 PHE A O 1
ATOM 814 N N . ALA A 1 106 ? -2.458 -12.305 -16.407 1.00 87.56 106 ALA A N 1
ATOM 815 C CA . ALA A 1 106 ? -2.842 -13.493 -17.160 1.00 87.56 106 ALA A CA 1
ATOM 816 C C . ALA A 1 106 ? -2.461 -13.296 -18.633 1.00 87.56 106 ALA A C 1
ATOM 818 O O . ALA A 1 106 ? -2.670 -12.204 -19.168 1.00 87.56 106 ALA A O 1
ATOM 819 N N . ASP A 1 107 ? -1.911 -14.345 -19.246 1.00 76.50 107 ASP A N 1
ATOM 820 C CA . ASP A 1 107 ? -1.525 -14.397 -20.663 1.00 76.50 107 ASP A CA 1
ATOM 821 C C . ASP A 1 107 ? -2.697 -14.784 -21.584 1.00 76.50 107 ASP A C 1
ATOM 823 O O . ASP A 1 107 ? -3.562 -15.590 -21.154 1.00 76.50 107 ASP A O 1
#

pLDDT: mean 86.03, std 16.93, range [34.62, 97.94]

Radius of gyration: 23.92 Å; Cα contacts (8 Å, |Δi|>4): 82; chains: 1; bounding box: 94×28×38 Å

Solvent-accessible surface area (backbone atoms only — not comparable to full-atom values): 7875 Å² total; per-residue (Å²): 140,87,84,86,82,86,82,85,80,82,78,81,78,77,80,78,72,79,82,72,70,59,70,48,76,41,55,44,54,60,89,62,81,84,56,97,83,58,76,90,64,62,59,59,96,37,17,37,57,92,78,72,43,78,63,86,87,81,63,92,94,58,90,83,73,61,40,80,48,78,47,57,85,50,92,84,73,90,86,79,88,75,79,92,57,57,52,77,68,103,55,76,49,60,50,88,79,64,85,88,81,87,89,78,90,82,135

Mean predicted aligned error: 9.25 Å

Sequence (107 aa):
MIRFRLALFATLALVWSPAHAALSVWALGDSEKLHPDAAYEASNRFWDGGTQTVQLHAARNEVIAFQVALRSDQALANVDLVPTGDFTGPGTIAAANLDFYLEYFAD

Foldseek 3Di:
DDDDDDDDDDDPPPPPDPDDWDKDKWKFAPPDDDDPPRDDDCDDPQTHVVVRGGDDDDDPPDDGDIDMDMDTPDDDDPDDDDDPFWDDDPDTHGPVPDDDDDDDDDD

Secondary structure (DSSP, 8-state):
--PPPPP---------PPPPP-EEEEEEETT----TTPPP-SB-SSEETTTTEE-----TT----EEEEEEESS---S------S-EESSSEE-GGG----------